Protein AF-A0A519ZBY6-F1 (afdb_monomer_lite)

Radius of gyration: 18.74 Å; chains: 1; bounding box: 35×41×44 Å

Sequence (98 aa):
NMDSGMFLPVQLAAAKALSLDKEWHDEINGIYSQRRDKVFELLDLLGCKYSKQQVGMFVWARIPKPYKDGYALSDEVLYKSNVFITPGGIFGDAGDNG

pLDDT: mean 86.87, std 11.76, range [43.12, 97.69]

Structure (mmCIF, N/CA/C/O backbone):
data_AF-A0A519ZBY6-F1
#
_entry.id   AF-A0A519ZBY6-F1
#
loop_
_atom_site.group_PDB
_atom_site.id
_atom_site.type_symbol
_atom_site.label_atom_id
_atom_site.label_alt_id
_atom_site.label_comp_id
_atom_site.label_asym_id
_atom_site.label_entity_id
_atom_site.label_seq_id
_atom_site.pdbx_PDB_ins_code
_atom_site.Cartn_x
_atom_site.Cartn_y
_atom_site.Cartn_z
_atom_site.occupancy
_atom_site.B_iso_or_equiv
_atom_site.auth_seq_id
_atom_site.auth_comp_id
_atom_site.auth_asym_id
_atom_site.auth_atom_id
_atom_site.pdbx_PDB_model_num
ATOM 1 N N . ASN A 1 1 ? 15.328 31.071 -22.691 1.00 48.03 1 ASN A N 1
ATOM 2 C CA . ASN A 1 1 ? 15.294 29.674 -23.166 1.00 48.03 1 ASN A CA 1
ATOM 3 C C . ASN A 1 1 ? 16.098 28.806 -22.226 1.00 48.03 1 ASN A C 1
ATOM 5 O O . ASN A 1 1 ? 17.304 28.701 -22.387 1.00 48.03 1 ASN A O 1
ATOM 9 N N . MET A 1 2 ? 15.440 28.281 -21.194 1.00 43.12 2 MET A N 1
ATOM 10 C CA . MET A 1 2 ? 16.026 27.332 -20.252 1.00 43.12 2 MET A CA 1
ATOM 11 C C . MET A 1 2 ? 15.662 25.937 -20.762 1.00 43.12 2 MET A C 1
ATOM 13 O O . MET A 1 2 ? 14.601 25.413 -20.446 1.00 43.12 2 MET A O 1
ATOM 17 N N . ASP A 1 3 ? 16.502 25.400 -21.639 1.00 56.09 3 ASP A N 1
ATOM 18 C CA . ASP A 1 3 ? 16.451 23.995 -22.027 1.00 56.09 3 ASP A CA 1
ATOM 19 C C . ASP A 1 3 ? 17.188 23.220 -20.929 1.00 56.09 3 ASP A C 1
ATOM 21 O O . ASP A 1 3 ? 18.409 23.056 -20.967 1.00 56.09 3 ASP A O 1
ATOM 25 N N . SER A 1 4 ? 16.481 22.863 -19.850 1.00 58.34 4 SER A N 1
ATOM 26 C CA . SER A 1 4 ? 17.017 21.943 -18.845 1.00 58.34 4 SER A CA 1
ATOM 27 C C . SER A 1 4 ? 16.997 20.548 -19.459 1.00 58.34 4 SER A C 1
ATOM 29 O O . SER A 1 4 ? 16.097 19.751 -19.188 1.00 58.34 4 SER A O 1
ATOM 31 N N . GLY A 1 5 ? 17.954 20.304 -20.354 1.00 58.78 5 GLY A N 1
ATOM 32 C CA . GLY A 1 5 ? 18.139 19.046 -21.055 1.00 58.78 5 GLY A CA 1
ATOM 33 C C . GLY A 1 5 ? 18.145 17.903 -20.051 1.00 58.78 5 GLY A C 1
ATOM 34 O O . GLY A 1 5 ? 19.118 17.722 -19.318 1.00 58.78 5 GLY A O 1
ATOM 35 N N . MET A 1 6 ? 17.034 17.163 -19.977 1.00 66.69 6 MET A N 1
ATOM 36 C CA . MET A 1 6 ? 16.967 15.915 -19.221 1.00 66.69 6 MET A CA 1
ATOM 37 C C . MET A 1 6 ? 18.220 15.107 -19.544 1.00 66.69 6 MET A C 1
ATOM 39 O O . MET A 1 6 ? 18.563 14.939 -20.714 1.00 66.69 6 MET A O 1
ATOM 43 N N . PHE A 1 7 ? 18.904 14.639 -18.501 1.00 84.50 7 PHE A N 1
ATOM 44 C CA . PHE A 1 7 ? 20.157 13.907 -18.615 1.00 84.50 7 PHE A CA 1
ATOM 45 C C . PHE A 1 7 ? 20.034 12.829 -19.700 1.00 84.50 7 PHE A C 1
ATOM 47 O O . PHE A 1 7 ? 19.186 11.944 -19.596 1.00 84.50 7 PHE A O 1
ATOM 54 N N . LEU A 1 8 ? 20.845 12.932 -20.758 1.00 82.06 8 LEU A N 1
ATOM 55 C CA . LEU A 1 8 ? 20.720 12.110 -21.967 1.00 82.06 8 LEU A CA 1
ATOM 56 C C . LEU A 1 8 ? 20.599 10.596 -21.671 1.00 82.06 8 LEU A C 1
ATOM 58 O O . LEU A 1 8 ? 19.764 9.942 -22.295 1.00 82.06 8 LEU A O 1
ATOM 62 N N . PRO A 1 9 ? 21.312 10.022 -20.678 1.00 81.75 9 PRO A N 1
ATOM 63 C CA . PRO A 1 9 ? 21.094 8.634 -20.262 1.00 81.75 9 PRO A CA 1
ATOM 64 C C . PRO A 1 9 ? 19.670 8.304 -19.787 1.00 81.75 9 PRO A C 1
ATOM 66 O O . PRO A 1 9 ? 19.176 7.222 -20.090 1.00 81.75 9 PRO A O 1
ATOM 69 N N . VAL A 1 10 ? 18.980 9.218 -19.097 1.00 85.44 10 VAL A N 1
ATOM 70 C CA . VAL A 1 10 ? 17.572 9.035 -18.690 1.00 85.44 10 VAL A CA 1
ATOM 71 C C . VAL A 1 10 ? 16.652 9.074 -19.908 1.00 85.44 10 VAL A C 1
ATOM 73 O O . VAL A 1 10 ? 15.742 8.256 -20.004 1.00 85.44 10 VAL A O 1
ATOM 76 N N . GLN A 1 11 ? 16.907 9.968 -20.868 1.00 83.69 11 GLN A N 1
ATOM 77 C CA . GLN A 1 11 ? 16.131 10.027 -22.111 1.00 83.69 11 GLN A CA 1
ATOM 78 C C . GLN A 1 11 ? 16.297 8.749 -22.947 1.00 83.69 11 GLN A C 1
ATOM 80 O O . GLN A 1 11 ? 15.312 8.206 -23.441 1.00 83.69 11 GLN A O 1
ATOM 85 N N . LEU A 1 12 ? 17.525 8.231 -23.065 1.00 84.50 12 LEU A N 1
ATOM 86 C CA . LEU A 1 12 ? 17.810 6.977 -23.769 1.00 84.50 12 LEU A CA 1
ATOM 87 C C . LEU A 1 12 ? 17.194 5.767 -23.056 1.00 84.50 12 LEU A C 1
ATOM 89 O O . LEU A 1 12 ? 16.623 4.898 -23.714 1.00 84.50 12 LEU A O 1
ATOM 93 N N . ALA A 1 13 ? 17.253 5.724 -21.722 1.00 84.19 13 ALA A N 1
ATOM 94 C CA . ALA A 1 13 ? 16.593 4.686 -20.936 1.00 84.19 13 ALA A CA 1
ATOM 95 C C . ALA A 1 13 ? 15.067 4.731 -21.108 1.00 84.19 13 ALA A C 1
ATOM 97 O O . ALA A 1 13 ? 14.450 3.688 -21.313 1.00 84.19 13 ALA A O 1
ATOM 98 N N . ALA A 1 14 ? 14.464 5.924 -21.098 1.00 83.06 14 ALA A N 1
ATOM 99 C CA . ALA A 1 14 ? 13.035 6.106 -21.338 1.00 83.06 14 ALA A CA 1
ATOM 100 C C . ALA A 1 14 ? 12.637 5.692 -22.763 1.00 83.06 14 ALA A C 1
ATOM 102 O O . ALA A 1 14 ? 11.667 4.960 -22.934 1.00 83.06 14 ALA A O 1
ATOM 103 N N . ALA A 1 15 ? 13.411 6.085 -23.779 1.00 84.12 15 ALA A N 1
ATOM 104 C CA . ALA A 1 15 ? 13.184 5.670 -25.163 1.00 84.12 15 ALA A CA 1
ATOM 105 C C . ALA A 1 15 ? 13.275 4.144 -25.317 1.00 84.12 15 ALA A C 1
ATOM 107 O O . ALA A 1 15 ? 12.431 3.537 -25.975 1.00 84.12 15 ALA A O 1
ATOM 108 N N . LYS A 1 16 ? 14.252 3.505 -24.657 1.00 85.12 16 LYS A N 1
ATOM 109 C CA . LYS A 1 16 ? 14.364 2.045 -24.649 1.00 85.12 16 LYS A CA 1
ATOM 110 C C . LYS A 1 16 ? 13.189 1.391 -23.923 1.00 85.12 16 LYS A C 1
ATOM 112 O O . LYS A 1 16 ? 12.655 0.420 -24.448 1.00 85.12 16 LYS A O 1
ATOM 117 N N . ALA A 1 17 ? 12.769 1.926 -22.778 1.00 82.44 17 ALA A N 1
ATOM 118 C CA . ALA A 1 17 ? 11.618 1.434 -22.023 1.00 82.44 17 ALA A CA 1
ATOM 119 C C . ALA A 1 17 ? 10.309 1.529 -22.827 1.00 82.44 17 ALA A C 1
ATOM 121 O O . ALA A 1 17 ? 9.530 0.586 -22.826 1.00 82.44 17 ALA A O 1
ATOM 122 N N . LEU A 1 18 ? 10.103 2.622 -23.572 1.00 80.81 18 LEU A N 1
ATOM 123 C CA . LEU A 1 18 ? 8.956 2.795 -24.474 1.00 80.81 18 LEU A CA 1
ATOM 124 C C . LEU A 1 18 ? 8.984 1.848 -25.683 1.00 80.81 18 LEU A C 1
ATOM 126 O O . LEU A 1 18 ? 7.944 1.609 -26.286 1.00 80.81 18 LEU A O 1
ATOM 130 N N . SER A 1 19 ? 10.162 1.333 -26.049 1.00 85.19 19 SER A N 1
ATOM 131 C CA . SER A 1 19 ? 10.335 0.355 -27.133 1.00 85.19 19 SER A CA 1
ATOM 132 C C . SER A 1 19 ? 10.232 -1.103 -26.678 1.00 85.19 19 SER A C 1
ATOM 134 O O . SER A 1 19 ? 10.491 -1.994 -27.482 1.00 85.19 19 SER A O 1
ATOM 136 N N . LEU A 1 20 ? 9.970 -1.358 -25.390 1.00 83.69 20 LEU A N 1
ATOM 137 C CA . LEU A 1 20 ? 9.801 -2.720 -24.893 1.00 83.69 20 LEU A CA 1
ATOM 138 C C . LEU A 1 20 ? 8.489 -3.305 -25.414 1.00 83.69 20 LEU A C 1
ATOM 140 O O . LEU A 1 20 ? 7.474 -2.614 -25.500 1.00 83.69 20 LEU A O 1
ATOM 144 N N . ASP A 1 21 ? 8.529 -4.590 -25.752 1.00 85.56 21 ASP A N 1
ATOM 145 C CA . ASP A 1 21 ? 7.370 -5.285 -26.288 1.00 85.56 21 ASP A CA 1
ATOM 146 C C . ASP A 1 21 ? 6.312 -5.536 -25.202 1.00 85.56 21 ASP A C 1
ATOM 148 O O . ASP A 1 21 ? 6.558 -5.438 -23.991 1.00 85.56 21 ASP A O 1
ATOM 152 N N . LYS A 1 22 ? 5.098 -5.868 -25.647 1.00 85.69 22 LYS A N 1
ATOM 153 C CA . LYS A 1 22 ? 3.928 -6.082 -24.786 1.00 85.69 22 LYS A CA 1
ATOM 154 C C . LYS A 1 22 ? 4.192 -7.135 -23.701 1.00 85.69 22 LYS A C 1
ATOM 156 O O . LYS A 1 22 ? 3.689 -7.000 -22.588 1.00 85.69 22 LYS A O 1
ATOM 161 N N . GLU A 1 23 ? 5.007 -8.138 -24.003 1.00 89.56 23 GLU A N 1
ATOM 162 C CA . GLU A 1 23 ? 5.377 -9.235 -23.110 1.00 89.56 23 GLU A CA 1
ATOM 163 C C . GLU A 1 23 ? 6.020 -8.725 -21.814 1.00 89.56 23 GLU A C 1
ATOM 165 O O . GLU A 1 23 ? 5.698 -9.221 -20.734 1.00 89.56 23 GLU A O 1
ATOM 170 N N . TRP A 1 24 ? 6.863 -7.688 -21.893 1.00 87.50 24 TRP A N 1
ATOM 171 C CA . TRP A 1 24 ? 7.479 -7.084 -20.708 1.00 87.50 24 TRP A CA 1
ATOM 172 C C . TRP A 1 24 ? 6.429 -6.435 -19.797 1.00 87.50 24 TRP A C 1
ATOM 174 O O . TRP A 1 24 ? 6.460 -6.590 -18.574 1.00 87.50 24 TRP A O 1
ATOM 184 N N . HIS A 1 25 ? 5.455 -5.739 -20.387 1.00 85.50 25 HIS A N 1
ATOM 185 C CA . HIS A 1 25 ? 4.350 -5.144 -19.636 1.00 85.50 25 HIS A CA 1
ATOM 186 C C . HIS A 1 25 ? 3.440 -6.209 -19.013 1.00 85.50 25 HIS A C 1
ATOM 188 O O . HIS A 1 25 ? 3.002 -6.043 -17.873 1.00 85.50 25 HIS A O 1
ATOM 194 N N . ASP A 1 26 ? 3.163 -7.297 -19.732 1.00 89.81 26 ASP A N 1
ATOM 195 C CA . ASP A 1 26 ? 2.333 -8.401 -19.245 1.00 89.81 26 ASP A CA 1
ATOM 196 C C . ASP A 1 26 ? 2.978 -9.107 -18.041 1.00 89.81 26 ASP A C 1
ATOM 198 O O . ASP A 1 26 ? 2.291 -9.377 -17.052 1.00 89.81 26 ASP A O 1
ATOM 202 N N . GLU A 1 27 ? 4.294 -9.336 -18.073 1.00 91.06 27 GLU A N 1
ATOM 203 C CA . GLU A 1 27 ? 5.042 -9.919 -16.952 1.00 91.06 27 GLU A CA 1
ATOM 204 C C . GLU A 1 27 ? 4.951 -9.038 -15.699 1.00 91.06 27 GLU A C 1
ATOM 206 O O . GLU A 1 27 ? 4.577 -9.500 -14.615 1.00 91.06 27 GLU A O 1
ATOM 211 N N . ILE A 1 28 ? 5.221 -7.740 -15.854 1.00 89.94 28 ILE A N 1
ATOM 212 C CA . ILE A 1 28 ? 5.160 -6.773 -14.756 1.00 89.94 28 ILE A CA 1
ATOM 213 C C . ILE A 1 28 ? 3.738 -6.668 -14.186 1.00 89.94 28 ILE A C 1
ATOM 215 O O . ILE A 1 28 ? 3.557 -6.674 -12.964 1.00 89.94 28 ILE A O 1
ATOM 219 N N . ASN A 1 29 ? 2.717 -6.633 -15.044 1.00 90.25 29 ASN A N 1
ATOM 220 C CA . ASN A 1 29 ? 1.317 -6.643 -14.619 1.00 90.25 29 ASN A CA 1
ATOM 221 C C . ASN A 1 29 ? 0.961 -7.924 -13.850 1.00 90.25 29 ASN A C 1
ATOM 223 O O . ASN A 1 29 ? 0.255 -7.853 -12.840 1.00 90.25 29 ASN A O 1
ATOM 227 N N . GLY A 1 30 ? 1.480 -9.079 -14.279 1.00 92.12 30 GLY A N 1
ATOM 228 C CA . GLY A 1 30 ? 1.326 -10.351 -13.574 1.00 92.12 30 GLY A CA 1
ATOM 229 C C . GLY A 1 30 ? 1.903 -10.305 -12.158 1.00 92.12 30 GLY A C 1
ATOM 230 O O . GLY A 1 30 ? 1.214 -10.665 -11.199 1.00 92.12 30 GLY A O 1
ATOM 231 N N . ILE A 1 31 ? 3.120 -9.777 -12.002 1.00 92.31 31 ILE A N 1
ATOM 232 C CA . ILE A 1 31 ? 3.771 -9.605 -10.692 1.00 92.31 31 ILE A CA 1
ATOM 233 C C . ILE A 1 31 ? 2.944 -8.683 -9.786 1.00 92.31 31 ILE A C 1
ATOM 235 O O . ILE A 1 31 ? 2.698 -9.013 -8.622 1.00 92.31 31 ILE A O 1
ATOM 239 N N . TYR A 1 32 ? 2.488 -7.535 -10.295 1.00 91.56 32 TYR A N 1
ATOM 240 C CA . TYR A 1 32 ? 1.681 -6.607 -9.499 1.00 91.56 32 TYR A CA 1
ATOM 241 C C . TYR A 1 32 ? 0.307 -7.175 -9.142 1.00 91.56 32 TYR A C 1
ATOM 243 O O . TYR A 1 32 ? -0.171 -6.919 -8.037 1.00 91.56 32 TYR A O 1
ATOM 251 N N . SER A 1 33 ? -0.300 -7.992 -10.008 1.00 91.56 33 SER A N 1
ATOM 252 C CA . SER A 1 33 ? -1.549 -8.684 -9.680 1.00 91.56 33 SER A CA 1
ATOM 253 C C . SER A 1 33 ? -1.359 -9.649 -8.512 1.00 91.56 33 SER A C 1
ATOM 255 O O . SER A 1 33 ? -2.101 -9.567 -7.539 1.00 91.56 33 SER A O 1
ATOM 257 N N . GLN A 1 34 ? -0.323 -10.491 -8.550 1.00 93.19 34 GLN A N 1
ATOM 258 C CA . GLN A 1 34 ? -0.043 -11.446 -7.470 1.00 93.19 34 GLN A CA 1
ATOM 259 C C . GLN A 1 34 ? 0.254 -10.744 -6.137 1.00 93.19 34 GLN A C 1
ATOM 261 O O . GLN A 1 34 ? -0.203 -11.176 -5.079 1.00 93.19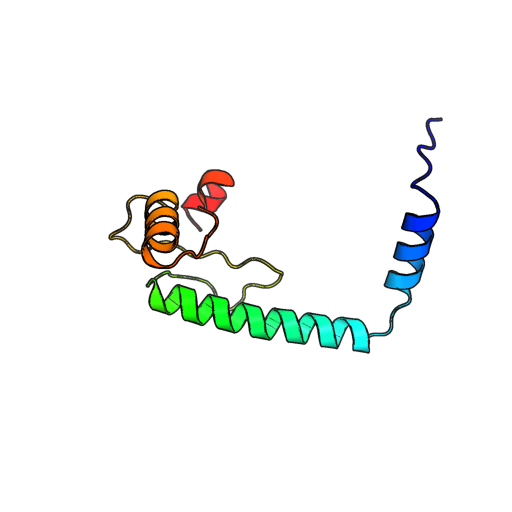 34 GLN A O 1
ATOM 266 N N . ARG A 1 35 ? 0.999 -9.631 -6.171 1.00 94.19 35 ARG A N 1
ATOM 267 C CA . ARG A 1 35 ? 1.251 -8.814 -4.973 1.00 94.19 35 ARG A CA 1
ATOM 268 C C . ARG A 1 35 ? -0.035 -8.199 -4.429 1.00 94.19 35 ARG A C 1
ATOM 270 O O . ARG A 1 35 ? -0.233 -8.204 -3.218 1.00 94.19 35 ARG A O 1
ATOM 277 N N . ARG A 1 36 ? -0.912 -7.699 -5.303 1.00 94.19 36 ARG A N 1
ATOM 278 C CA . ARG A 1 36 ? -2.212 -7.144 -4.907 1.00 94.19 36 ARG A CA 1
ATOM 279 C C . ARG A 1 36 ? -3.088 -8.197 -4.233 1.00 94.19 36 ARG A C 1
ATOM 281 O O . ARG A 1 36 ? -3.696 -7.889 -3.214 1.00 94.19 36 ARG A O 1
ATOM 288 N N . ASP A 1 37 ? -3.088 -9.429 -4.731 1.00 93.75 37 ASP A N 1
ATOM 289 C CA . ASP A 1 37 ? -3.838 -10.525 -4.110 1.00 93.75 37 ASP A CA 1
ATOM 290 C C . ASP A 1 37 ? -3.351 -10.794 -2.674 1.00 93.75 37 ASP A C 1
ATOM 292 O O . ASP A 1 37 ? -4.161 -10.962 -1.764 1.00 93.75 37 ASP A O 1
ATOM 296 N N . LYS A 1 38 ? -2.037 -10.707 -2.419 1.00 94.50 38 LYS A N 1
ATOM 297 C CA . LYS A 1 38 ? -1.480 -10.785 -1.054 1.00 94.50 38 LYS A CA 1
ATOM 298 C C . LYS A 1 38 ? -1.840 -9.602 -0.166 1.00 94.50 38 LYS A C 1
ATOM 300 O O . LYS A 1 38 ? -2.050 -9.785 1.031 1.00 94.50 38 LYS A O 1
ATOM 305 N N . VAL A 1 39 ? -1.957 -8.405 -0.731 1.00 94.38 39 VAL A N 1
ATOM 306 C CA . VAL A 1 39 ? -2.471 -7.246 0.011 1.00 94.38 39 VAL A CA 1
ATOM 307 C C . VAL A 1 39 ? -3.943 -7.449 0.372 1.00 94.38 39 VAL A C 1
ATOM 309 O O . VAL A 1 39 ? -4.325 -7.151 1.497 1.00 94.38 39 VAL A O 1
ATOM 312 N N . PHE A 1 40 ? -4.762 -8.002 -0.523 1.00 95.19 40 PHE A N 1
ATOM 313 C CA . PHE A 1 40 ? -6.159 -8.329 -0.221 1.00 95.19 40 PHE A CA 1
ATOM 314 C C . PHE A 1 40 ? -6.281 -9.357 0.909 1.00 95.19 40 PHE A C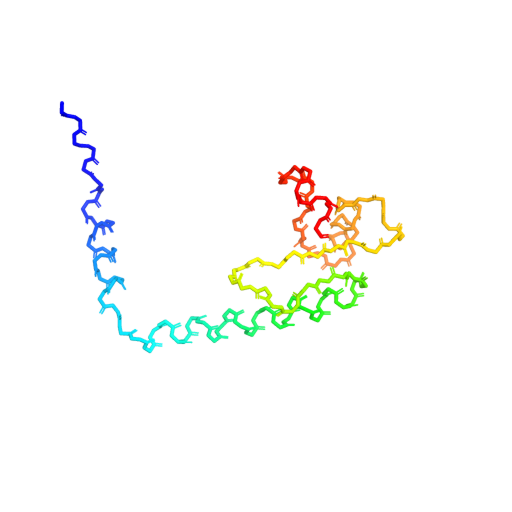 1
ATOM 316 O O . PHE A 1 40 ? -7.035 -9.123 1.849 1.00 95.19 40 PHE A O 1
ATOM 323 N N . GLU A 1 41 ? -5.480 -10.427 0.880 1.00 95.75 41 GLU A N 1
ATOM 324 C CA . GLU A 1 41 ? -5.406 -11.395 1.985 1.00 95.75 41 GLU A CA 1
ATOM 325 C C . GLU A 1 41 ? -5.024 -10.713 3.315 1.00 95.75 41 GLU A C 1
ATOM 327 O O . GLU A 1 41 ? -5.657 -10.958 4.341 1.00 95.75 41 GLU A O 1
ATOM 332 N N . LEU A 1 42 ? -4.028 -9.818 3.310 1.00 94.81 42 LEU A N 1
ATOM 333 C CA . LEU A 1 42 ? -3.637 -9.044 4.495 1.00 94.81 42 LEU A CA 1
ATOM 334 C C . LEU A 1 42 ? -4.778 -8.149 5.002 1.00 94.81 42 LEU A C 1
ATOM 336 O O . LEU A 1 42 ? -5.040 -8.104 6.200 1.00 94.81 42 LEU A O 1
ATOM 340 N N . LEU A 1 43 ? -5.461 -7.436 4.109 1.00 95.56 43 LEU A N 1
ATOM 341 C CA . LEU A 1 43 ? -6.564 -6.548 4.478 1.00 95.56 43 LEU A CA 1
ATOM 342 C C . LEU A 1 43 ? -7.763 -7.322 5.035 1.00 95.56 43 LEU A C 1
ATOM 344 O O . LEU A 1 43 ? -8.389 -6.846 5.984 1.00 95.56 43 LEU A O 1
ATOM 348 N N . ASP A 1 44 ? -8.039 -8.516 4.506 1.00 96.56 44 ASP A N 1
ATOM 349 C CA . ASP A 1 44 ? -9.045 -9.430 5.051 1.00 96.56 44 ASP A CA 1
ATOM 350 C C . ASP A 1 44 ? -8.668 -9.869 6.479 1.00 96.56 44 ASP A C 1
ATOM 352 O O . ASP A 1 44 ? -9.509 -9.816 7.379 1.00 96.56 44 ASP A O 1
ATOM 356 N N . LEU A 1 45 ? -7.397 -10.224 6.722 1.00 95.75 45 LEU A N 1
ATOM 357 C CA . LEU A 1 45 ? -6.889 -10.575 8.059 1.00 95.75 45 LEU A CA 1
ATOM 358 C C . LEU A 1 45 ? -7.001 -9.414 9.056 1.00 95.75 45 LEU A C 1
ATOM 360 O O . LEU A 1 45 ? -7.302 -9.633 10.229 1.00 95.75 45 LEU A O 1
ATOM 364 N N . LEU A 1 46 ? -6.787 -8.183 8.592 1.00 94.88 46 LEU A N 1
ATOM 365 C CA . LEU A 1 46 ? -6.928 -6.967 9.396 1.00 94.88 46 LEU A CA 1
ATOM 366 C C . LEU A 1 46 ? -8.388 -6.508 9.536 1.00 94.88 46 LEU A C 1
ATOM 368 O O . LEU A 1 46 ? -8.645 -5.511 10.206 1.00 94.88 46 LEU A O 1
ATOM 372 N N . GLY A 1 47 ? -9.350 -7.185 8.901 1.00 95.94 47 GLY A N 1
ATOM 373 C CA . GLY A 1 47 ? -10.766 -6.808 8.921 1.00 95.94 47 GLY A CA 1
ATOM 374 C C . GLY A 1 47 ? -11.074 -5.484 8.210 1.00 95.94 47 GLY A C 1
ATOM 375 O O . GLY A 1 47 ? -12.116 -4.873 8.465 1.00 95.94 47 GLY A O 1
ATOM 376 N N . CYS A 1 48 ? -10.178 -5.018 7.341 1.00 95.56 48 CYS A N 1
ATOM 377 C CA . CYS A 1 48 ? -10.350 -3.782 6.588 1.00 95.56 48 CYS A CA 1
ATOM 378 C C . CYS A 1 48 ? -11.357 -3.968 5.445 1.00 95.56 48 CYS A C 1
ATOM 380 O O . CYS A 1 48 ? -11.508 -5.054 4.886 1.00 95.56 48 CYS A O 1
ATOM 382 N N . LYS A 1 49 ? -12.043 -2.890 5.054 1.00 94.44 49 LYS A N 1
ATOM 383 C CA . LYS A 1 49 ? -12.953 -2.895 3.897 1.00 94.44 49 LYS A CA 1
ATOM 384 C C . LYS A 1 49 ? -12.301 -2.197 2.716 1.00 94.44 49 LYS A C 1
ATOM 386 O O . LYS A 1 49 ? -11.828 -1.083 2.862 1.00 94.44 49 LYS A O 1
ATOM 391 N N . TYR A 1 50 ? -12.320 -2.812 1.543 1.00 93.94 50 TYR A N 1
ATOM 392 C CA . TYR A 1 50 ? -11.677 -2.269 0.347 1.00 93.94 50 TYR A CA 1
ATOM 393 C C . TYR A 1 50 ? -12.434 -2.677 -0.920 1.00 93.94 50 TYR A C 1
ATOM 395 O O . TYR A 1 50 ? -13.236 -3.614 -0.917 1.00 93.94 50 TYR A O 1
ATOM 403 N N . SER A 1 51 ? -12.174 -1.969 -2.019 1.00 92.12 51 SER A N 1
ATOM 404 C CA . SER A 1 51 ? -12.666 -2.339 -3.349 1.00 92.12 51 SER A CA 1
ATOM 405 C C . SER A 1 51 ? -11.708 -3.326 -4.022 1.00 92.12 51 SER A C 1
ATOM 407 O O . SER A 1 51 ? -10.496 -3.102 -4.033 1.00 92.12 51 SER A O 1
ATOM 409 N N . LYS A 1 52 ? -12.238 -4.398 -4.628 1.00 89.56 52 LYS A N 1
ATOM 410 C CA . LYS A 1 52 ? -11.441 -5.361 -5.418 1.00 89.56 52 LYS A CA 1
ATOM 411 C C . LYS A 1 52 ? -11.161 -4.878 -6.842 1.00 89.56 52 LYS A C 1
ATOM 413 O O . LYS A 1 52 ? -10.338 -5.462 -7.534 1.00 89.56 52 LYS A O 1
ATOM 418 N N . GLN A 1 53 ? -11.823 -3.807 -7.276 1.00 89.25 53 GLN A N 1
ATOM 419 C CA . GLN A 1 53 ? -11.649 -3.204 -8.598 1.00 89.25 53 GLN A CA 1
ATOM 420 C C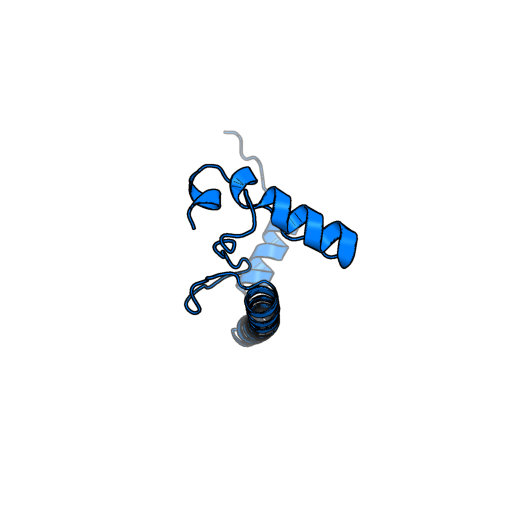 . GLN A 1 53 ? -10.475 -2.207 -8.645 1.00 89.25 53 GLN A C 1
ATOM 422 O O . GLN A 1 53 ? -10.314 -1.489 -9.628 1.00 89.25 53 GLN A O 1
ATOM 427 N N . GLN A 1 54 ? -9.660 -2.139 -7.587 1.00 88.44 54 GLN A N 1
ATOM 428 C CA . GLN A 1 54 ? -8.505 -1.248 -7.519 1.00 88.44 54 GLN A CA 1
ATOM 429 C C . GLN A 1 54 ? -7.374 -1.710 -8.443 1.00 88.44 54 GLN A C 1
ATOM 431 O O . GLN A 1 54 ? -7.029 -2.893 -8.515 1.00 88.44 54 GLN A O 1
ATOM 436 N N . VAL A 1 55 ? -6.776 -0.743 -9.133 1.00 83.38 55 VAL A N 1
ATOM 437 C CA . VAL A 1 55 ? -5.679 -0.934 -10.085 1.00 83.38 55 VAL A CA 1
ATOM 438 C C . VAL A 1 55 ? -4.479 -0.083 -9.682 1.00 83.38 55 VAL A C 1
ATOM 440 O O . VAL A 1 55 ? -4.615 0.900 -8.960 1.00 83.38 55 VAL A O 1
ATOM 443 N N . GLY A 1 56 ? -3.301 -0.449 -10.180 1.00 84.00 56 GLY A N 1
ATOM 444 C CA . GLY A 1 56 ? -2.048 0.211 -9.830 1.00 84.00 56 GLY A CA 1
ATOM 445 C C . GLY A 1 56 ? -1.324 -0.468 -8.668 1.00 84.00 56 GLY A C 1
ATOM 446 O O . GLY A 1 56 ? -1.582 -1.626 -8.343 1.00 84.00 56 GLY A O 1
ATOM 447 N N . MET A 1 57 ? -0.364 0.255 -8.090 1.00 86.44 57 MET A N 1
ATOM 448 C CA . MET A 1 57 ? 0.594 -0.281 -7.113 1.00 86.44 57 MET A CA 1
ATOM 449 C C . MET A 1 57 ? 0.161 -0.125 -5.650 1.00 86.44 57 MET A C 1
ATOM 451 O O . MET A 1 57 ? 0.809 -0.685 -4.770 1.00 86.44 57 MET A O 1
ATOM 455 N N . PHE A 1 58 ? -0.912 0.622 -5.386 1.00 89.62 58 PHE A N 1
ATOM 456 C CA . PHE A 1 58 ? -1.422 0.883 -4.042 1.00 89.62 58 PHE A CA 1
ATOM 457 C C . PHE A 1 58 ? -2.858 0.377 -3.916 1.00 89.62 58 PHE A C 1
ATOM 459 O O . PHE A 1 58 ? -3.629 0.443 -4.873 1.00 89.62 58 PHE A O 1
ATOM 466 N N . VAL A 1 59 ? -3.206 -0.119 -2.729 1.00 91.75 59 VAL A N 1
ATOM 467 C CA . VAL A 1 59 ? -4.568 -0.526 -2.375 1.00 91.75 59 VAL A CA 1
ATOM 468 C C . VAL A 1 59 ? -5.008 0.315 -1.191 1.00 91.75 59 VAL A C 1
ATOM 470 O O . VAL A 1 59 ? -4.359 0.294 -0.146 1.00 91.75 59 VAL A O 1
ATOM 473 N N . TRP A 1 60 ? -6.123 1.018 -1.352 1.00 92.19 60 TRP A N 1
ATOM 474 C CA . TRP A 1 60 ? -6.783 1.727 -0.270 1.00 92.19 60 TRP A CA 1
ATOM 475 C C . TRP A 1 60 ? -7.849 0.882 0.396 1.00 92.19 60 TRP A C 1
ATOM 477 O O . TRP A 1 60 ? -8.583 0.126 -0.250 1.00 92.19 60 TRP A O 1
ATOM 487 N N . ALA A 1 61 ? -7.892 0.998 1.718 1.00 93.56 61 ALA A N 1
ATOM 488 C CA . ALA A 1 61 ? -8.773 0.225 2.557 1.00 93.56 61 ALA A CA 1
ATOM 489 C C . ALA A 1 61 ? -9.195 1.038 3.773 1.00 93.56 61 ALA A C 1
ATOM 491 O O . ALA A 1 61 ? -8.372 1.644 4.461 1.00 93.56 61 ALA A O 1
ATOM 492 N N . ARG A 1 62 ? -10.485 0.969 4.070 1.00 93.00 62 ARG A N 1
ATOM 493 C CA . ARG A 1 62 ? -11.082 1.520 5.269 1.00 93.00 62 ARG A CA 1
ATOM 494 C C . ARG A 1 62 ? -10.742 0.659 6.473 1.00 93.00 62 ARG A C 1
ATOM 496 O O . ARG A 1 62 ? -11.023 -0.546 6.474 1.00 93.00 62 ARG A O 1
ATOM 503 N N . ILE A 1 63 ? -10.235 1.289 7.526 1.00 94.25 63 ILE A N 1
ATOM 504 C CA . ILE A 1 63 ? -9.954 0.625 8.802 1.00 94.25 63 ILE A CA 1
ATOM 505 C C . ILE A 1 63 ? -11.237 0.093 9.467 1.00 94.25 63 ILE A C 1
ATOM 507 O O . ILE A 1 63 ? -12.319 0.676 9.301 1.00 94.25 63 ILE A O 1
ATOM 511 N N . PRO A 1 64 ? -11.162 -0.997 10.250 1.00 93.25 64 PRO A N 1
ATOM 512 C CA . PRO A 1 64 ? -12.310 -1.459 11.011 1.00 93.25 64 PRO A CA 1
ATOM 513 C C . PRO A 1 64 ? -12.558 -0.569 12.237 1.00 93.25 64 PRO A C 1
ATOM 515 O O . PRO A 1 64 ? -11.647 0.037 12.794 1.00 93.25 64 PRO A O 1
ATOM 518 N N . LYS A 1 65 ? -13.817 -0.554 12.700 1.00 91.19 65 LYS A N 1
ATOM 519 C CA . LYS A 1 65 ? -14.304 0.278 13.820 1.00 91.19 65 LYS A CA 1
ATOM 520 C C . LYS A 1 65 ? -13.474 0.253 15.121 1.00 91.19 65 LYS A C 1
ATOM 522 O O . LYS A 1 65 ? -13.527 1.261 15.816 1.00 91.19 65 LYS A O 1
ATOM 527 N N . PRO A 1 66 ? -12.795 -0.845 15.518 1.00 92.00 66 PRO A N 1
ATOM 528 C CA . PRO A 1 66 ? -12.009 -0.853 16.753 1.00 92.00 66 PRO A CA 1
ATOM 529 C C . PRO A 1 66 ? -10.819 0.114 16.740 1.00 92.00 66 PRO A C 1
ATOM 531 O O . PRO A 1 66 ? -10.391 0.542 17.810 1.00 92.00 66 PRO A O 1
ATOM 534 N N . TYR A 1 67 ? -10.292 0.465 15.562 1.00 93.69 67 TYR A N 1
ATOM 535 C CA . TYR A 1 67 ? -9.201 1.429 15.450 1.00 93.69 67 TYR A CA 1
ATOM 536 C C . TYR A 1 67 ? -9.747 2.847 15.363 1.00 93.69 67 TYR A C 1
ATOM 538 O O . TYR A 1 67 ? -10.711 3.124 14.650 1.00 93.69 67 TYR A O 1
ATOM 546 N N . LYS A 1 68 ? -9.089 3.751 16.088 1.00 92.75 68 LYS A N 1
ATOM 547 C CA . LYS A 1 68 ? -9.408 5.178 16.083 1.00 92.75 68 LYS A CA 1
ATOM 548 C C . LYS A 1 68 ? -9.166 5.809 14.708 1.00 92.75 68 LYS A C 1
ATOM 550 O O . LYS A 1 68 ? -9.986 6.597 14.251 1.00 92.75 68 LYS A O 1
ATOM 555 N N . ASP A 1 69 ? -8.030 5.493 14.096 1.00 93.25 69 ASP A N 1
ATOM 556 C CA . ASP A 1 69 ? -7.535 6.079 12.853 1.00 93.25 69 ASP A CA 1
ATOM 557 C C . ASP A 1 69 ? -6.531 5.126 12.170 1.00 93.25 69 ASP A C 1
ATOM 559 O O . ASP A 1 69 ? -6.188 4.061 12.700 1.00 93.25 69 ASP A O 1
ATOM 563 N N . GLY A 1 70 ? -6.086 5.486 10.960 1.00 93.75 70 GLY A N 1
ATOM 564 C CA . GLY A 1 70 ? -5.120 4.693 10.193 1.00 93.75 70 GLY A CA 1
ATOM 565 C C . GLY A 1 70 ? -3.760 4.554 10.878 1.00 93.75 70 GLY A C 1
ATOM 566 O O . GLY A 1 70 ? -3.080 3.548 10.679 1.00 93.75 70 GLY A O 1
ATOM 567 N N . TYR A 1 71 ? -3.380 5.523 11.716 1.00 95.75 71 TYR A N 1
ATOM 568 C CA . TYR A 1 71 ? -2.134 5.487 12.482 1.00 95.75 71 TYR A CA 1
ATOM 569 C C . TYR A 1 71 ? -2.172 4.390 13.541 1.00 95.75 71 TYR A C 1
ATOM 571 O O . TYR A 1 71 ? -1.248 3.587 13.605 1.00 95.75 71 TYR A O 1
ATOM 579 N N . ALA A 1 72 ? -3.266 4.288 14.302 1.00 96.44 72 ALA A N 1
ATOM 580 C CA . ALA A 1 72 ? -3.428 3.244 15.311 1.00 96.44 72 ALA A CA 1
ATOM 581 C C . ALA A 1 72 ? -3.330 1.827 14.716 1.00 96.44 72 ALA A C 1
ATOM 583 O O . ALA A 1 72 ? -2.704 0.951 15.312 1.00 96.44 72 ALA A O 1
ATOM 584 N N . LEU A 1 73 ? -3.917 1.605 13.533 1.00 96.25 73 LEU A N 1
ATOM 585 C CA . LEU A 1 73 ? -3.784 0.331 12.820 1.00 96.25 73 LEU A CA 1
ATOM 586 C C . LEU A 1 73 ? -2.342 0.100 12.341 1.00 96.25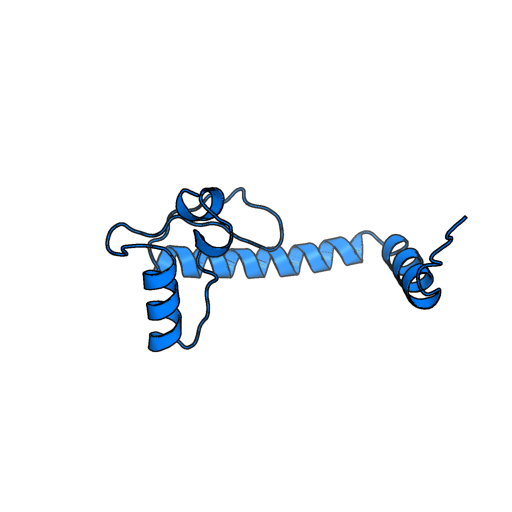 73 LEU A C 1
ATOM 588 O O . LEU A 1 73 ? -1.792 -0.975 12.569 1.00 96.25 73 LEU A O 1
ATOM 592 N N . SER A 1 74 ? -1.729 1.097 11.693 1.00 96.38 74 SER A N 1
ATOM 593 C CA . SER A 1 74 ? -0.344 1.025 11.200 1.00 96.38 74 SER A CA 1
ATOM 594 C C . SER A 1 74 ? 0.643 0.682 12.318 1.00 9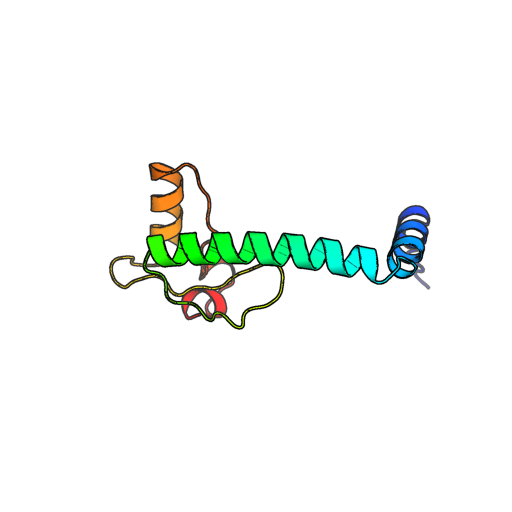6.38 74 SER A C 1
ATOM 596 O O . SER A 1 74 ? 1.465 -0.220 12.157 1.00 96.38 74 SER A O 1
ATOM 598 N N . ASP A 1 75 ? 0.542 1.368 13.456 1.00 97.00 75 ASP A N 1
ATOM 599 C CA . ASP A 1 75 ? 1.398 1.145 14.621 1.00 97.00 75 ASP A CA 1
ATOM 600 C C . ASP A 1 75 ? 1.226 -0.271 15.175 1.00 97.00 75 ASP A C 1
ATOM 602 O O . ASP A 1 75 ? 2.213 -0.951 15.451 1.00 97.00 75 ASP A O 1
ATOM 606 N N . GLU A 1 76 ? -0.011 -0.759 15.302 1.00 96.25 76 GLU A N 1
ATOM 607 C CA . GLU A 1 76 ? -0.247 -2.116 15.792 1.00 96.25 76 GLU A CA 1
ATOM 608 C C . GLU A 1 76 ? 0.407 -3.172 14.889 1.00 96.25 76 GLU A C 1
ATOM 610 O O . GLU A 1 76 ? 1.088 -4.072 15.390 1.00 96.25 76 GLU A O 1
ATOM 615 N N . VAL A 1 77 ? 0.229 -3.058 13.571 1.00 96.44 77 VAL A N 1
ATOM 616 C CA . VAL A 1 77 ? 0.811 -4.000 12.601 1.00 96.44 77 VAL A CA 1
ATOM 617 C C . VAL A 1 77 ? 2.340 -3.916 12.614 1.00 96.44 77 VAL A C 1
ATOM 619 O O . VAL A 1 77 ? 3.018 -4.950 12.605 1.00 96.44 77 VAL A O 1
ATOM 622 N N . LEU A 1 78 ? 2.896 -2.708 12.722 1.00 97.19 78 LEU A N 1
ATOM 623 C CA . LEU A 1 78 ? 4.338 -2.508 12.811 1.00 97.19 78 LEU A CA 1
ATOM 624 C C . LEU A 1 78 ? 4.912 -3.163 14.069 1.00 97.19 78 LEU A C 1
ATOM 626 O O . LEU A 1 78 ? 5.840 -3.964 13.966 1.00 97.19 78 LEU A O 1
ATOM 630 N N . TYR A 1 79 ? 4.347 -2.887 15.244 1.00 97.69 79 TYR A N 1
ATOM 631 C CA . TYR A 1 79 ? 4.897 -3.378 16.509 1.00 97.69 79 TYR A CA 1
ATOM 632 C C . TYR A 1 79 ? 4.649 -4.869 16.753 1.00 97.69 79 TYR A C 1
ATOM 634 O O . TYR A 1 79 ? 5.466 -5.518 17.406 1.00 97.69 79 TYR A O 1
ATOM 642 N N . LYS A 1 80 ? 3.548 -5.437 16.246 1.00 96.50 80 LYS A N 1
ATOM 643 C CA . LYS A 1 80 ? 3.240 -6.865 16.436 1.00 96.50 80 LYS A CA 1
ATOM 644 C C . LYS A 1 80 ? 3.832 -7.765 15.359 1.00 96.50 80 LYS A C 1
ATOM 646 O O . LYS A 1 80 ? 4.039 -8.949 15.617 1.00 96.50 80 LYS A O 1
ATOM 651 N N . SER A 1 81 ? 4.059 -7.244 14.155 1.00 95.62 81 SER A N 1
ATOM 652 C CA . SER A 1 81 ? 4.391 -8.074 12.991 1.00 95.62 81 SER A CA 1
ATOM 653 C C . SER A 1 81 ? 5.607 -7.590 12.204 1.00 95.62 81 SER A C 1
ATOM 655 O O . SER A 1 81 ? 6.021 -8.284 11.279 1.00 95.62 81 SER A O 1
ATOM 657 N N . ASN A 1 82 ? 6.213 -6.453 12.569 1.00 95.75 82 ASN A N 1
ATOM 658 C CA . ASN A 1 82 ? 7.308 -5.811 11.828 1.00 95.75 82 ASN A CA 1
ATOM 659 C C . ASN A 1 82 ? 6.942 -5.505 10.364 1.00 95.75 82 ASN A C 1
ATOM 661 O O . ASN A 1 82 ? 7.804 -5.491 9.485 1.00 95.75 82 ASN A O 1
ATOM 665 N N . VAL A 1 83 ? 5.654 -5.270 10.099 1.00 94.19 83 VAL A N 1
ATOM 666 C CA . VAL A 1 83 ? 5.124 -4.906 8.782 1.00 94.19 83 VAL A CA 1
ATOM 667 C C . VAL A 1 83 ? 4.607 -3.478 8.857 1.00 94.19 83 VAL A C 1
ATOM 669 O O . VAL A 1 83 ? 3.808 -3.147 9.724 1.00 94.19 83 VAL A O 1
ATOM 672 N N . PHE A 1 84 ? 5.054 -2.623 7.942 1.00 94.81 84 PHE A N 1
ATOM 673 C CA . PHE A 1 84 ? 4.573 -1.250 7.857 1.00 94.81 84 PHE A CA 1
ATOM 674 C C . PHE A 1 84 ? 3.453 -1.130 6.821 1.00 94.81 84 PHE A C 1
ATOM 676 O O . PHE A 1 84 ? 3.602 -1.589 5.686 1.00 94.81 84 PHE A O 1
ATOM 683 N N . ILE A 1 85 ? 2.357 -0.475 7.206 1.00 93.88 85 ILE A N 1
ATOM 684 C CA . ILE A 1 85 ? 1.269 -0.075 6.310 1.00 93.88 85 ILE A CA 1
ATOM 685 C C . ILE A 1 85 ? 1.157 1.438 6.391 1.00 93.88 85 ILE A C 1
ATOM 687 O O . ILE A 1 85 ? 1.108 1.998 7.476 1.00 93.88 85 ILE A O 1
ATOM 691 N N . THR A 1 86 ? 1.096 2.108 5.248 1.00 93.94 86 THR A N 1
ATOM 692 C CA . THR A 1 86 ? 1.023 3.566 5.218 1.00 93.94 86 THR A CA 1
ATOM 693 C C . THR A 1 86 ? -0.322 4.064 5.775 1.00 93.94 86 THR A C 1
ATOM 695 O O . THR A 1 86 ? -1.359 3.741 5.190 1.00 93.94 86 THR A O 1
ATOM 698 N N . PRO A 1 87 ? -0.348 4.860 6.862 1.00 92.81 87 PRO A N 1
ATOM 699 C CA . PRO A 1 87 ? -1.596 5.368 7.429 1.00 92.81 87 PRO A CA 1
ATOM 700 C C . PRO A 1 87 ? -2.243 6.408 6.505 1.00 92.81 87 PRO A C 1
ATOM 702 O O . PRO A 1 87 ? -1.580 7.350 6.079 1.00 92.81 87 PRO A O 1
ATOM 705 N N . GLY A 1 88 ? -3.541 6.257 6.216 1.00 87.56 88 GLY A N 1
ATOM 706 C CA . GLY A 1 88 ? -4.275 7.085 5.244 1.00 87.56 88 GLY A CA 1
ATOM 707 C C . GLY A 1 88 ? -4.182 8.597 5.483 1.00 87.56 88 GLY A C 1
ATOM 708 O O . GLY A 1 88 ? -4.015 9.352 4.526 1.00 87.56 88 GLY A O 1
ATOM 709 N N . GLY A 1 89 ? -4.172 9.032 6.745 1.00 85.81 89 GLY A N 1
ATOM 710 C CA . GLY A 1 89 ? -4.106 10.446 7.126 1.00 85.81 89 GLY A CA 1
ATOM 711 C C . GLY A 1 89 ? -2.875 11.207 6.627 1.00 85.81 89 GLY A C 1
ATOM 712 O O . GLY A 1 89 ? -2.930 12.430 6.509 1.00 85.81 89 GLY A O 1
ATOM 713 N N . ILE A 1 90 ? -1.787 10.528 6.225 1.00 86.25 90 ILE A N 1
ATOM 714 C CA . ILE A 1 90 ? -0.643 11.223 5.601 1.00 86.25 90 ILE A CA 1
ATOM 715 C C . ILE A 1 90 ? -0.982 11.801 4.218 1.00 86.25 90 ILE A C 1
ATOM 717 O O . ILE A 1 90 ? -0.265 12.671 3.730 1.00 86.25 90 ILE A O 1
ATOM 721 N N . PHE A 1 91 ? -2.057 11.321 3.584 1.00 84.25 91 PHE A N 1
ATOM 722 C CA . PHE A 1 91 ? -2.565 11.811 2.300 1.00 84.25 91 PHE A CA 1
ATOM 723 C C . PHE A 1 91 ? -3.715 12.824 2.471 1.00 84.25 91 PHE A C 1
ATOM 725 O O . PHE A 1 91 ? -4.336 13.219 1.482 1.00 84.25 91 PHE A O 1
ATOM 732 N N . GLY A 1 92 ? -3.988 13.267 3.706 1.00 73.12 92 GLY A N 1
ATOM 733 C CA . GLY A 1 92 ? -5.075 14.187 4.053 1.00 73.12 92 GLY A CA 1
ATOM 734 C C . GLY A 1 92 ? -6.451 13.515 4.120 1.00 73.12 92 GLY A C 1
ATOM 735 O O . GLY A 1 92 ? -6.565 12.292 4.067 1.00 73.12 92 GLY A O 1
ATOM 736 N N . ASP A 1 93 ? -7.515 14.323 4.190 1.00 68.62 93 ASP A N 1
ATOM 737 C CA . ASP A 1 93 ? -8.904 13.869 4.415 1.00 68.62 93 ASP A CA 1
ATOM 738 C C . ASP A 1 93 ? -9.403 12.817 3.405 1.00 68.62 93 ASP A C 1
ATOM 740 O O . ASP A 1 93 ? -10.295 12.017 3.708 1.00 68.62 93 ASP A O 1
ATOM 744 N N . ALA A 1 94 ? -8.824 12.815 2.199 1.00 66.38 94 ALA A N 1
ATOM 745 C CA . ALA A 1 94 ? -9.114 11.847 1.146 1.00 66.38 94 ALA A CA 1
ATOM 746 C C . ALA A 1 94 ? -8.580 10.436 1.459 1.00 66.38 94 ALA A C 1
ATOM 748 O O . ALA A 1 94 ? -9.125 9.460 0.950 1.00 66.38 94 ALA A O 1
ATOM 749 N N . GLY A 1 95 ? -7.538 10.320 2.288 1.00 62.06 95 GLY A N 1
ATOM 750 C CA . GLY A 1 95 ? -6.965 9.047 2.729 1.00 62.06 95 GLY A CA 1
ATOM 751 C C . GLY A 1 95 ? -7.605 8.473 3.997 1.00 62.06 95 GLY A C 1
ATOM 752 O O . GLY A 1 95 ? -7.561 7.262 4.191 1.00 62.06 95 GLY A O 1
ATOM 753 N N . ASP A 1 96 ? -8.237 9.302 4.835 1.00 63.28 96 ASP A N 1
ATOM 754 C CA . ASP A 1 96 ? -8.874 8.859 6.090 1.00 63.28 96 ASP A CA 1
ATOM 755 C C . ASP A 1 96 ? -10.296 8.296 5.906 1.00 63.28 96 ASP A C 1
ATOM 757 O O . ASP A 1 96 ? -10.766 7.503 6.725 1.00 63.28 96 ASP A O 1
ATOM 761 N N . ASN A 1 97 ? -10.991 8.685 4.831 1.00 59.56 97 ASN A N 1
ATOM 762 C CA . ASN A 1 97 ? -12.390 8.308 4.577 1.00 59.56 97 ASN A CA 1
ATOM 763 C C . ASN A 1 97 ? -12.587 7.314 3.414 1.00 59.56 97 ASN A C 1
ATOM 765 O O . ASN A 1 97 ? -13.738 7.047 3.047 1.00 59.56 97 ASN A O 1
ATOM 769 N N . GLY A 1 98 ? -11.492 6.811 2.830 1.00 55.06 98 GLY A N 1
ATOM 770 C CA . GLY A 1 98 ? -11.488 5.831 1.732 1.00 55.06 98 GLY A CA 1
ATOM 771 C C . GLY A 1 98 ? -11.976 4.441 2.121 1.00 55.06 98 GLY A C 1
ATOM 772 O O . GLY A 1 98 ? -11.976 4.112 3.329 1.00 55.06 98 GLY A O 1
#

Foldseek 3Di:
DPCPPDDVVVVVVVVVVVVDDVVVVVVVQVVQVVVVVVVVVVCVVQV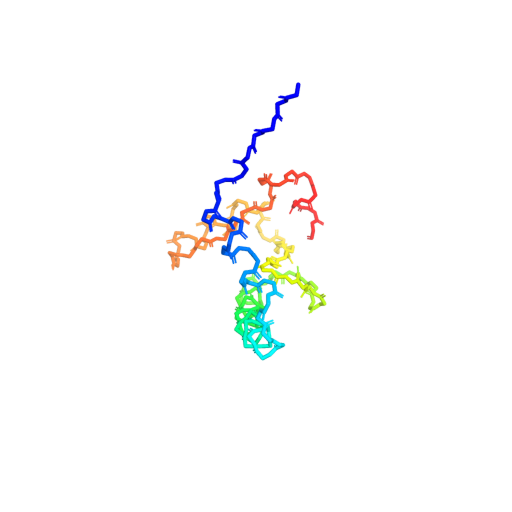WAFDPPDDDNDTATAHDPVDPFQVSSQVVCCVVPVDGDDTQCVVPPVRTPD

Secondary structure (DSSP, 8-state):
-------HHHHHHHHHHHT--HHHHHHHHHHHHHHHHHHHHHHHHTT-EE-TT--SS---EEPPTTSSSHHHHHHHHHHHHS-----GGGG-HHHH--